Protein AF-A0A024QCW1-F1 (afdb_monomer_lite)

Secondary structure (DSSP, 8-state):
-EEE---THHHHHHHHS---HHHHHHTT--SSS-PPPPHHHHHHHHHHHHH-TTEEEEEETTEEEEEEEEEE-TTTSS-EEEEEEEPPPP--

Sequence (92 aa):
MFLRQPIEKDVEDFFNVEVSKELVKMYGGDTKNISPKTMELAKNFIDAIKSNKLEWCVEFEGRLVGQARLSINKADNRDVMLWVYLTPPSGI

InterPro domains:
  IPR016181 Acyl-CoA N-acyltransferase [SSF55729] (1-88)

Organism: NCBI:txid1462526

pLDDT: mean 85.39, std 11.44, range [37.06, 97.25]

Foldseek 3Di:
DDWAQDDPCQLVLVLPQDDDLVLCVVVVHDSVDDDRDDSVNSVVVNVVQNVDPQKTFDDDPNGGFWMWGKDADPPPRVDIDIDTDGRDDPDD

Structure (mmCIF, N/CA/C/O backbone):
data_AF-A0A024QCW1-F1
#
_entry.id   AF-A0A024QCW1-F1
#
loop_
_atom_site.group_PDB
_atom_site.id
_atom_site.type_symbol
_atom_site.label_atom_id
_atom_site.label_alt_id
_atom_site.label_comp_id
_atom_site.label_asym_id
_atom_site.label_entity_id
_atom_site.label_seq_id
_atom_site.pdbx_PDB_ins_code
_atom_site.Cartn_x
_atom_site.Cartn_y
_atom_site.Cartn_z
_atom_site.occupancy
_atom_site.B_iso_or_equiv
_atom_site.auth_seq_id
_atom_site.auth_comp_id
_atom_site.auth_asym_id
_atom_site.auth_atom_id
_atom_site.pdbx_PDB_model_num
ATOM 1 N N . MET A 1 1 ? -6.90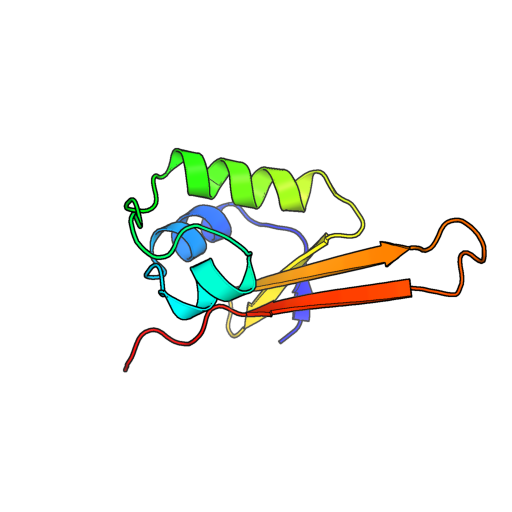8 -13.744 -4.547 1.00 79.50 1 MET A N 1
ATOM 2 C CA . MET A 1 1 ? -6.007 -12.593 -4.347 1.00 79.50 1 MET A CA 1
ATOM 3 C C . MET A 1 1 ? -5.388 -12.237 -5.684 1.00 79.50 1 MET A C 1
ATOM 5 O O . MET A 1 1 ? -4.862 -13.137 -6.330 1.00 79.50 1 MET A O 1
ATOM 9 N N . PHE A 1 2 ? -5.475 -10.983 -6.114 1.00 93.25 2 PHE A N 1
ATOM 10 C CA . PHE A 1 2 ? -4.818 -10.503 -7.335 1.00 93.25 2 PHE A CA 1
ATOM 11 C C . PHE A 1 2 ? -4.371 -9.046 -7.169 1.00 93.25 2 PHE A C 1
ATOM 13 O O . PHE A 1 2 ? -4.829 -8.346 -6.266 1.00 93.25 2 PHE A O 1
ATOM 20 N N . LEU A 1 3 ? -3.437 -8.616 -8.020 1.00 95.44 3 LEU A N 1
ATOM 21 C CA . LEU A 1 3 ? -2.940 -7.244 -8.056 1.00 95.44 3 LEU A CA 1
ATOM 22 C C . LEU A 1 3 ? -3.780 -6.421 -9.027 1.00 95.44 3 LEU A C 1
ATOM 24 O O . LEU A 1 3 ? -4.025 -6.858 -10.153 1.00 95.44 3 LEU A O 1
ATOM 28 N N . ARG A 1 4 ? -4.189 -5.223 -8.614 1.00 96.12 4 ARG A N 1
ATOM 29 C CA . ARG A 1 4 ? -4.914 -4.294 -9.485 1.00 96.12 4 ARG A CA 1
ATOM 30 C C . ARG A 1 4 ? -4.531 -2.845 -9.235 1.00 96.12 4 ARG A C 1
ATOM 32 O O . ARG A 1 4 ? -3.922 -2.504 -8.226 1.00 96.12 4 ARG A O 1
ATOM 39 N N . GLN A 1 5 ? -4.903 -1.988 -10.178 1.00 95.88 5 GLN A N 1
ATOM 40 C CA . GLN A 1 5 ? -4.843 -0.548 -9.967 1.00 95.88 5 GLN A CA 1
ATOM 41 C C . GLN A 1 5 ? -5.892 -0.107 -8.929 1.00 95.88 5 GLN A C 1
ATOM 43 O O . GLN A 1 5 ? -6.890 -0.819 -8.733 1.00 95.88 5 GLN A O 1
ATOM 48 N N . PRO A 1 6 ? -5.674 1.035 -8.257 1.00 95.50 6 PRO A N 1
ATOM 49 C CA . PRO A 1 6 ? -6.600 1.501 -7.239 1.00 95.50 6 PRO A CA 1
ATOM 50 C C . PRO A 1 6 ? -7.971 1.888 -7.802 1.00 95.50 6 PRO A C 1
ATOM 52 O O . PRO A 1 6 ? -8.080 2.379 -8.929 1.00 95.50 6 PRO A O 1
ATOM 55 N N . ILE A 1 7 ? -9.003 1.715 -6.983 1.00 95.56 7 ILE A N 1
ATOM 56 C CA . ILE A 1 7 ? -10.380 2.171 -7.201 1.00 95.56 7 ILE A CA 1
ATOM 57 C C . ILE A 1 7 ? -10.779 3.135 -6.079 1.00 95.56 7 ILE A C 1
ATOM 59 O O . ILE A 1 7 ? -10.162 3.147 -5.019 1.00 95.56 7 ILE A O 1
ATOM 63 N N . GLU A 1 8 ? -11.832 3.929 -6.275 1.00 93.50 8 GLU A N 1
ATOM 64 C CA . GLU A 1 8 ? -12.245 4.950 -5.292 1.00 93.50 8 GLU A CA 1
ATOM 65 C C . GLU A 1 8 ? -12.520 4.370 -3.896 1.00 93.50 8 GLU A C 1
ATOM 67 O O . GLU A 1 8 ? -12.094 4.944 -2.893 1.00 93.50 8 GLU A O 1
ATOM 72 N N . LYS A 1 9 ? -13.143 3.186 -3.836 1.00 94.31 9 LYS A N 1
ATOM 73 C CA . LYS A 1 9 ? -13.443 2.472 -2.586 1.00 94.31 9 LYS A CA 1
ATOM 74 C C . LYS A 1 9 ? -12.193 2.138 -1.758 1.00 94.31 9 LYS A C 1
ATOM 76 O O . LYS A 1 9 ? -12.284 2.035 -0.539 1.00 94.31 9 LYS A O 1
ATOM 81 N N . ASP A 1 10 ? -11.019 2.023 -2.376 1.00 94.25 10 ASP A N 1
ATOM 82 C CA . ASP A 1 10 ? -9.785 1.680 -1.660 1.00 94.25 10 ASP A CA 1
ATOM 83 C C . ASP A 1 10 ? -9.386 2.734 -0.624 1.00 94.25 10 ASP A C 1
ATOM 85 O O . ASP A 1 10 ? -8.737 2.410 0.370 1.00 94.25 10 ASP A O 1
ATOM 89 N N . VAL A 1 11 ? -9.795 3.991 -0.834 1.00 94.69 11 VAL A N 1
ATOM 90 C CA . VAL A 1 11 ? -9.593 5.068 0.142 1.00 94.69 11 VAL A CA 1
ATOM 91 C C . VAL A 1 11 ? -10.346 4.747 1.432 1.00 94.69 11 VAL A C 1
ATOM 93 O O . VAL A 1 11 ? -9.786 4.870 2.521 1.00 94.69 11 VAL A O 1
ATOM 96 N N . GLU A 1 12 ? -11.599 4.309 1.312 1.00 92.69 12 GLU A N 1
ATOM 97 C CA . GLU A 1 12 ? -12.440 3.943 2.451 1.00 92.69 12 GLU A CA 1
ATOM 98 C C . GLU A 1 12 ? -11.935 2.668 3.123 1.00 92.69 12 GLU A C 1
ATOM 100 O O . GLU A 1 12 ? -11.820 2.632 4.348 1.00 92.69 12 GLU A O 1
ATOM 105 N N . ASP A 1 13 ? -11.574 1.647 2.340 1.00 91.19 13 ASP A N 1
ATOM 106 C CA . ASP A 1 13 ? -11.004 0.410 2.877 1.00 91.19 13 ASP A CA 1
ATOM 107 C C . ASP A 1 13 ? -9.723 0.715 3.678 1.00 91.19 13 ASP A C 1
ATOM 109 O O . ASP A 1 13 ? -9.594 0.291 4.825 1.00 91.19 13 ASP A O 1
ATOM 113 N N . PHE A 1 14 ? -8.801 1.523 3.139 1.00 90.19 14 PHE A N 1
ATOM 114 C CA . PHE A 1 14 ? -7.577 1.895 3.854 1.00 90.19 14 PHE A CA 1
ATOM 115 C C . PHE A 1 14 ? -7.847 2.737 5.106 1.00 90.19 14 PHE A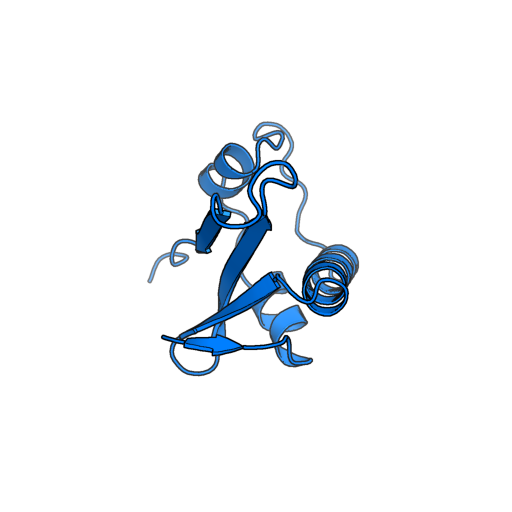 C 1
ATOM 117 O O . PHE A 1 14 ? -7.183 2.533 6.130 1.00 90.19 14 PHE A O 1
ATOM 124 N N . PHE A 1 15 ? -8.782 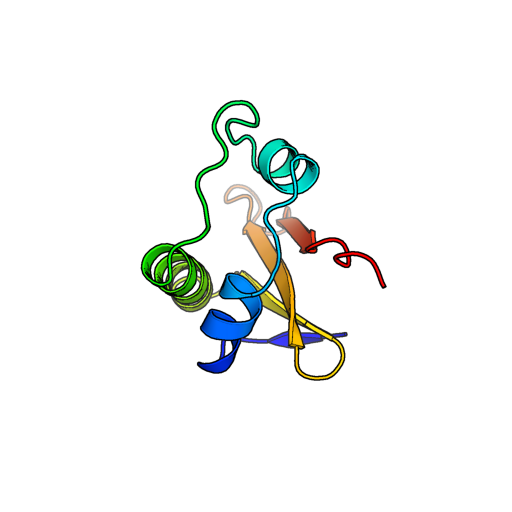3.689 5.033 1.00 90.06 15 PHE A N 1
ATOM 125 C CA . PHE A 1 15 ? -9.156 4.547 6.157 1.00 90.06 15 PHE A CA 1
ATOM 126 C C . PHE A 1 15 ? -9.739 3.735 7.321 1.00 90.06 15 PHE A C 1
ATOM 128 O O . PHE A 1 15 ? -9.371 3.972 8.470 1.00 90.06 15 PHE A O 1
ATOM 135 N N . ASN A 1 16 ? -10.586 2.749 7.015 1.00 88.12 16 ASN A N 1
ATOM 136 C CA . ASN A 1 16 ? -11.284 1.933 8.008 1.00 88.12 16 ASN A CA 1
ATOM 137 C C . ASN A 1 16 ? -10.411 0.843 8.645 1.00 88.12 16 ASN A C 1
ATOM 139 O O . ASN A 1 16 ? -10.770 0.312 9.694 1.00 88.12 16 ASN A O 1
ATOM 143 N N . VAL A 1 17 ? -9.269 0.497 8.045 1.00 83.88 17 VAL A N 1
ATOM 144 C CA . VAL A 1 17 ? -8.333 -0.453 8.656 1.00 83.88 17 VAL A CA 1
ATOM 145 C C . VAL A 1 17 ? -7.609 0.200 9.830 1.00 83.88 17 VAL A C 1
ATOM 147 O O . VAL A 1 17 ? -6.956 1.237 9.675 1.00 83.88 17 VAL A O 1
ATOM 150 N N . GLU A 1 18 ? -7.648 -0.451 10.990 1.00 80.25 18 GLU A N 1
ATOM 151 C CA . GLU A 1 18 ? -6.938 0.010 12.180 1.00 80.25 18 GLU A CA 1
ATOM 152 C C . GLU A 1 18 ? -5.428 0.149 11.945 1.00 80.25 18 GLU A C 1
ATOM 154 O O . GLU A 1 18 ? -4.789 -0.621 11.221 1.00 80.25 18 GLU A O 1
ATOM 159 N N . VAL A 1 19 ? -4.829 1.149 12.590 1.00 74.56 19 VAL A N 1
ATOM 160 C CA . VAL A 1 19 ? -3.377 1.313 12.572 1.00 74.56 19 VAL A CA 1
ATOM 161 C C . VAL A 1 19 ? -2.764 0.321 13.552 1.00 74.56 19 VAL A C 1
ATOM 163 O O . VAL A 1 19 ? -2.809 0.528 14.764 1.00 74.56 19 VAL A O 1
ATOM 166 N N . SER A 1 20 ? -2.150 -0.745 13.041 1.00 76.31 20 SER A N 1
ATOM 167 C CA . SER A 1 20 ? -1.394 -1.660 13.895 1.00 76.31 20 SER A CA 1
ATOM 168 C C . SER A 1 20 ? 0.017 -1.116 14.163 1.00 76.31 20 SER A C 1
ATOM 170 O O . SER A 1 20 ? 0.704 -0.615 13.268 1.00 76.31 20 SER A O 1
ATOM 172 N N . LYS A 1 21 ? 0.484 -1.231 15.414 1.00 77.88 21 LYS A N 1
ATOM 173 C CA . LYS A 1 21 ? 1.868 -0.883 15.798 1.00 77.88 21 LYS A CA 1
ATOM 174 C C . LYS A 1 21 ? 2.897 -1.657 14.977 1.00 77.88 21 LYS A C 1
ATOM 176 O O . LYS A 1 21 ? 3.957 -1.127 14.654 1.00 77.88 21 LYS A O 1
ATOM 181 N N . GLU A 1 22 ? 2.577 -2.904 14.648 1.00 74.06 22 GLU A N 1
ATOM 182 C CA . GLU A 1 22 ? 3.420 -3.772 13.831 1.00 74.06 22 GLU A CA 1
ATOM 183 C C . GLU A 1 22 ? 3.568 -3.229 12.413 1.00 74.06 22 GLU A C 1
ATOM 185 O O . GLU A 1 22 ? 4.692 -3.129 11.931 1.00 74.06 22 GLU A O 1
ATOM 190 N N . LEU A 1 23 ? 2.477 -2.775 11.788 1.00 71.62 23 LEU A N 1
ATOM 191 C CA . LEU A 1 23 ? 2.536 -2.124 10.482 1.00 71.62 23 LEU A CA 1
ATOM 192 C C . LEU A 1 23 ? 3.386 -0.862 10.532 1.00 71.62 23 LEU A C 1
ATOM 194 O O . LEU A 1 23 ? 4.292 -0.711 9.718 1.00 71.62 23 LEU A O 1
ATOM 198 N N . VAL A 1 24 ? 3.147 0.018 11.509 1.00 78.31 24 VAL A N 1
ATOM 199 C CA . VAL A 1 24 ? 3.937 1.250 11.662 1.00 78.31 24 VAL A CA 1
ATOM 200 C C . VAL A 1 24 ? 5.426 0.918 11.774 1.00 78.31 24 VAL A C 1
ATOM 202 O O . VAL A 1 24 ? 6.240 1.532 11.092 1.00 78.31 24 VAL A O 1
ATOM 205 N N . LYS A 1 25 ? 5.783 -0.118 12.542 1.00 79.19 25 LYS A N 1
ATOM 206 C CA . LYS A 1 25 ? 7.162 -0.603 12.656 1.00 79.19 25 LYS A CA 1
ATOM 207 C C . LYS A 1 25 ? 7.710 -1.166 11.339 1.00 79.19 25 LYS A C 1
ATOM 209 O O . LYS A 1 25 ? 8.850 -0.867 10.997 1.00 79.19 25 LYS A O 1
ATOM 214 N N . MET A 1 26 ? 6.932 -1.965 10.602 1.00 70.62 26 MET A N 1
ATOM 215 C CA . MET A 1 26 ? 7.339 -2.541 9.309 1.00 70.62 26 MET A CA 1
ATOM 216 C C . MET A 1 26 ? 7.615 -1.465 8.255 1.00 70.62 26 MET A C 1
ATOM 218 O O . MET A 1 26 ? 8.538 -1.613 7.459 1.00 70.62 26 MET A O 1
ATOM 222 N N . TYR A 1 27 ? 6.860 -0.366 8.285 1.00 69.44 27 TYR A N 1
ATOM 223 C CA . TYR A 1 27 ? 7.084 0.803 7.434 1.00 69.44 27 TYR A CA 1
ATOM 224 C C . TYR A 1 27 ? 8.166 1.762 7.968 1.00 69.44 27 TYR A C 1
ATOM 226 O O . TYR A 1 27 ? 8.406 2.803 7.362 1.00 69.44 27 TYR A O 1
ATOM 234 N N . GLY A 1 28 ? 8.827 1.438 9.087 1.00 73.75 28 GLY A N 1
ATOM 235 C CA . GLY A 1 28 ? 9.869 2.279 9.689 1.00 73.75 28 GLY A CA 1
ATOM 236 C C . GLY A 1 28 ? 9.350 3.556 10.362 1.00 73.75 28 GLY A C 1
ATOM 237 O O . GLY A 1 28 ? 10.125 4.482 10.590 1.00 73.75 28 GLY A O 1
ATOM 238 N N . GLY A 1 29 ? 8.052 3.627 10.661 1.00 77.88 29 GLY A N 1
ATOM 239 C CA . GLY A 1 29 ? 7.412 4.757 11.330 1.00 77.88 29 GLY A CA 1
ATOM 240 C C . GLY A 1 29 ? 7.577 4.754 12.854 1.00 77.88 29 GLY A C 1
ATOM 241 O O . GLY A 1 29 ? 8.010 3.773 13.464 1.00 77.88 29 GLY A O 1
ATOM 242 N N . ASP A 1 30 ? 7.194 5.866 13.487 1.00 79.50 30 ASP A N 1
ATOM 243 C CA . ASP A 1 30 ? 7.251 6.019 14.942 1.00 79.50 30 ASP A CA 1
ATOM 244 C C . ASP A 1 30 ? 6.073 5.314 15.633 1.00 79.50 30 ASP A C 1
ATOM 246 O O . ASP A 1 30 ? 4.920 5.740 15.569 1.00 79.50 30 ASP A O 1
ATOM 250 N N . THR A 1 31 ? 6.370 4.230 16.349 1.00 79.81 31 THR A N 1
ATOM 251 C CA . THR A 1 31 ? 5.371 3.458 17.099 1.00 79.81 31 THR A CA 1
ATOM 252 C C . THR A 1 31 ? 4.960 4.098 18.430 1.00 79.81 31 THR A C 1
ATOM 254 O O . THR A 1 31 ? 4.053 3.580 19.086 1.00 79.81 31 THR A O 1
ATOM 257 N N . LYS A 1 32 ? 5.648 5.156 18.885 1.00 77.56 32 LYS A N 1
ATOM 258 C CA . LYS A 1 32 ? 5.366 5.840 20.161 1.00 77.56 32 LYS A CA 1
ATOM 259 C C . LYS A 1 32 ? 4.275 6.899 20.022 1.00 77.56 32 LYS A C 1
ATOM 261 O O . LYS A 1 32 ? 3.515 7.083 20.965 1.00 77.56 32 LYS A O 1
ATOM 266 N N . ASN A 1 33 ? 4.168 7.528 18.851 1.00 75.19 33 ASN A N 1
ATOM 267 C CA . ASN A 1 33 ? 3.163 8.540 18.526 1.00 75.19 33 ASN A CA 1
ATOM 268 C C . ASN A 1 33 ? 2.381 8.140 17.273 1.00 75.19 33 ASN A C 1
ATOM 270 O O . ASN A 1 33 ? 2.557 8.701 16.194 1.00 75.19 33 ASN A O 1
ATOM 274 N N . ILE A 1 34 ? 1.497 7.153 17.422 1.00 78.00 34 ILE A N 1
ATOM 275 C CA . ILE A 1 34 ? 0.613 6.738 16.333 1.00 78.00 34 ILE A CA 1
ATOM 276 C C . ILE A 1 34 ? -0.574 7.695 16.280 1.00 78.00 34 ILE A C 1
ATOM 278 O O . ILE A 1 34 ? -1.475 7.636 17.116 1.00 78.00 34 ILE A O 1
ATOM 282 N N . SER A 1 35 ? -0.565 8.587 15.293 1.00 76.75 35 SER A N 1
ATOM 283 C CA . SER A 1 35 ? -1.724 9.421 14.988 1.00 76.75 35 SER A CA 1
ATOM 284 C C . SER A 1 35 ? -2.834 8.589 14.334 1.00 76.75 35 SER A C 1
ATOM 286 O O . SER A 1 35 ? -2.538 7.660 13.574 1.00 76.75 35 SER A O 1
ATOM 288 N N . PRO A 1 36 ? -4.114 8.921 14.580 1.00 80.62 36 PRO A N 1
ATOM 289 C CA . PRO A 1 36 ? -5.220 8.341 13.830 1.00 80.62 36 PRO A CA 1
ATOM 290 C C . PRO A 1 36 ? -5.045 8.567 12.325 1.00 80.62 36 PRO A C 1
ATOM 292 O O . PRO A 1 36 ? -4.554 9.619 11.904 1.00 80.62 36 PRO A O 1
ATOM 295 N N . LYS A 1 37 ? -5.486 7.607 11.504 1.00 84.81 37 LYS A N 1
ATOM 296 C CA . LYS A 1 37 ? -5.573 7.819 10.055 1.00 84.81 37 LYS A CA 1
ATOM 297 C C . LYS A 1 37 ? -6.550 8.953 9.779 1.00 84.81 37 LYS A C 1
ATOM 299 O O . LYS A 1 37 ? -7.668 8.961 10.288 1.00 84.81 37 LYS A O 1
ATOM 304 N N . THR A 1 38 ? -6.134 9.896 8.945 1.00 90.69 38 THR A N 1
ATOM 305 C CA . THR A 1 38 ? -7.025 10.915 8.392 1.00 90.69 38 THR A CA 1
ATOM 306 C C . THR A 1 38 ? -7.485 10.487 7.003 1.00 90.69 38 THR A C 1
ATOM 308 O O . THR A 1 38 ? -6.804 9.729 6.309 1.00 90.69 38 THR A O 1
ATOM 311 N N . MET A 1 39 ? -8.634 10.998 6.564 1.00 92.38 39 MET A N 1
ATOM 312 C CA . MET A 1 39 ? -9.112 10.759 5.199 1.00 92.38 39 MET A CA 1
ATOM 313 C C . MET A 1 39 ? -8.132 11.313 4.151 1.00 92.38 39 MET A C 1
ATOM 315 O O . MET A 1 39 ? -7.978 10.749 3.074 1.00 92.38 39 MET A O 1
ATOM 319 N N . GLU A 1 40 ? -7.434 12.402 4.478 1.00 9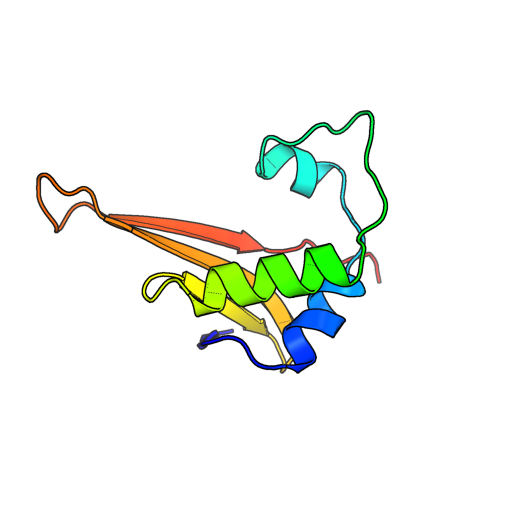3.12 40 GLU A N 1
ATOM 320 C CA . GLU A 1 40 ? -6.369 12.961 3.642 1.00 93.12 40 GLU A CA 1
ATOM 321 C C . GLU A 1 40 ? -5.192 11.991 3.497 1.00 93.12 40 GLU A C 1
ATOM 323 O O . GLU A 1 40 ? -4.734 11.749 2.384 1.00 93.12 40 GLU A O 1
ATOM 328 N N . LEU A 1 41 ? -4.754 11.360 4.593 1.00 89.50 41 LEU A N 1
ATOM 329 C CA . LEU A 1 41 ? -3.712 10.335 4.550 1.00 89.50 41 LEU A CA 1
ATOM 330 C C . LEU A 1 41 ? -4.131 9.150 3.670 1.00 89.50 41 LEU A C 1
ATOM 332 O O . LEU A 1 41 ? -3.326 8.664 2.880 1.00 89.50 41 LEU A O 1
ATOM 336 N N . ALA A 1 42 ? -5.385 8.706 3.787 1.00 91.75 42 ALA A N 1
ATOM 337 C CA . ALA A 1 42 ? -5.915 7.617 2.973 1.00 91.75 42 ALA A CA 1
ATOM 338 C C . ALA A 1 42 ? -5.935 7.964 1.477 1.00 91.75 42 ALA A C 1
ATOM 340 O O . ALA A 1 42 ? -5.511 7.156 0.653 1.00 91.75 42 ALA A O 1
ATOM 341 N N . LYS A 1 43 ? -6.354 9.184 1.122 1.00 95.44 43 LYS A N 1
ATOM 342 C CA . LYS A 1 43 ? -6.303 9.673 -0.264 1.00 95.44 43 LYS A CA 1
ATOM 343 C C . LYS A 1 43 ? -4.872 9.729 -0.788 1.00 95.44 43 LYS A C 1
ATOM 345 O O . LYS A 1 43 ? -4.591 9.139 -1.824 1.00 95.44 43 LYS A O 1
ATOM 350 N N . ASN A 1 44 ? -3.961 10.336 -0.028 1.00 94.19 44 ASN A N 1
ATOM 351 C CA . ASN A 1 44 ? -2.552 10.451 -0.407 1.00 94.19 44 ASN A CA 1
ATOM 352 C C . ASN A 1 44 ? -1.900 9.079 -0.626 1.00 94.19 44 ASN A C 1
ATOM 354 O O . ASN A 1 44 ? -1.105 8.910 -1.546 1.00 94.19 44 ASN A O 1
ATOM 358 N N . PHE A 1 45 ? -2.251 8.091 0.200 1.00 91.94 45 PHE A N 1
ATOM 359 C CA . PHE A 1 45 ? -1.794 6.713 0.051 1.00 91.94 45 PHE A CA 1
ATOM 360 C C . PHE A 1 45 ? -2.253 6.095 -1.279 1.00 91.94 45 PHE A C 1
ATOM 362 O O . PHE A 1 45 ? -1.437 5.578 -2.042 1.00 91.94 45 PHE A O 1
ATOM 369 N N . ILE A 1 46 ? -3.545 6.196 -1.592 1.00 95.38 46 ILE A N 1
ATOM 370 C CA . ILE A 1 46 ? -4.111 5.651 -2.831 1.00 95.38 46 ILE A CA 1
ATOM 371 C C . ILE A 1 46 ? -3.591 6.386 -4.072 1.00 95.38 46 ILE A C 1
ATOM 373 O O . ILE A 1 46 ? -3.246 5.746 -5.069 1.00 95.38 46 ILE A O 1
ATOM 377 N N . ASP A 1 47 ? -3.463 7.709 -4.004 1.00 95.62 47 ASP A N 1
ATOM 378 C CA . ASP A 1 47 ? -2.911 8.524 -5.086 1.00 95.62 47 ASP A CA 1
ATOM 379 C C . ASP A 1 47 ? -1.437 8.194 -5.351 1.00 95.62 47 ASP A C 1
ATOM 381 O O . ASP A 1 47 ? -1.019 8.132 -6.511 1.00 95.62 47 ASP A O 1
ATOM 385 N N . ALA A 1 48 ? -0.656 7.897 -4.306 1.00 93.75 48 ALA A N 1
ATOM 386 C CA . ALA A 1 48 ? 0.725 7.452 -4.457 1.00 93.75 48 ALA A CA 1
ATOM 387 C C . ALA A 1 48 ? 0.808 6.142 -5.257 1.00 93.75 48 ALA A C 1
ATOM 389 O O . ALA A 1 48 ? 1.558 6.086 -6.236 1.00 93.75 48 ALA A O 1
ATOM 390 N N . ILE A 1 49 ? -0.017 5.141 -4.921 1.00 95.06 49 ILE A N 1
ATOM 391 C CA . ILE A 1 49 ? -0.092 3.872 -5.668 1.00 95.06 49 ILE A CA 1
ATOM 392 C C . ILE A 1 49 ? -0.494 4.143 -7.121 1.00 95.06 49 ILE A C 1
ATOM 394 O O . ILE A 1 49 ? 0.170 3.686 -8.047 1.00 95.06 49 ILE A O 1
ATOM 398 N N . LYS A 1 50 ? -1.544 4.942 -7.337 1.00 95.44 50 LYS A N 1
ATOM 399 C CA . LYS A 1 50 ? -2.061 5.271 -8.674 1.00 95.44 50 LYS A CA 1
ATOM 400 C C . LYS A 1 50 ? -1.033 5.991 -9.551 1.00 95.44 50 LYS A C 1
ATOM 402 O O . LYS A 1 50 ? -1.010 5.804 -10.766 1.00 95.44 50 LYS A O 1
ATOM 407 N N . SER A 1 51 ? -0.188 6.828 -8.951 1.00 95.88 51 SER A N 1
ATOM 408 C CA . SER A 1 51 ? 0.852 7.577 -9.665 1.00 95.88 51 SER A CA 1
ATOM 409 C C . SER A 1 51 ? 2.046 6.712 -10.095 1.00 95.88 51 SER A C 1
ATOM 411 O O . SER A 1 51 ? 2.807 7.104 -10.985 1.00 95.88 51 SER A O 1
ATOM 413 N N . ASN A 1 52 ? 2.206 5.522 -9.507 1.00 94.38 52 ASN A N 1
ATOM 414 C CA . ASN A 1 52 ? 3.330 4.630 -9.744 1.00 94.38 52 ASN A CA 1
ATOM 415 C C . ASN A 1 52 ? 2.900 3.377 -10.528 1.00 94.38 52 ASN A C 1
ATOM 417 O O . ASN A 1 52 ? 2.277 2.464 -10.001 1.00 94.38 52 ASN A O 1
ATOM 421 N N . LYS A 1 53 ? 3.315 3.278 -11.800 1.00 93.12 53 LYS A N 1
ATOM 422 C CA . LYS A 1 53 ? 2.981 2.141 -12.688 1.00 93.12 53 LYS A CA 1
ATOM 423 C C . LYS A 1 53 ? 3.495 0.780 -12.203 1.00 93.12 53 LYS A C 1
ATOM 425 O O . LYS A 1 53 ? 3.061 -0.245 -12.721 1.00 93.12 53 LYS A O 1
ATOM 430 N N . LEU A 1 54 ? 4.455 0.781 -11.279 1.00 94.56 54 LEU A N 1
ATOM 431 C CA . LEU A 1 54 ? 5.048 -0.413 -10.679 1.00 94.56 54 LEU A CA 1
ATOM 432 C C . LEU A 1 54 ? 4.513 -0.665 -9.266 1.00 94.56 54 LEU A C 1
ATOM 434 O O . LEU A 1 54 ? 5.185 -1.286 -8.442 1.00 94.56 54 LEU A O 1
ATOM 438 N N . GLU A 1 55 ? 3.332 -0.138 -8.971 1.00 95.94 55 GLU A N 1
ATOM 439 C CA . GLU A 1 55 ? 2.670 -0.281 -7.690 1.00 95.94 55 GLU A CA 1
ATOM 440 C C . GLU A 1 55 ? 1.199 -0.630 -7.893 1.00 95.94 55 GLU A C 1
ATOM 442 O O . GLU A 1 55 ? 0.542 -0.171 -8.832 1.00 95.94 55 GLU A O 1
ATOM 447 N N . TRP A 1 56 ? 0.701 -1.510 -7.031 1.00 97.25 56 TRP A N 1
ATOM 448 C CA . TRP A 1 56 ? -0.628 -2.093 -7.143 1.00 97.25 56 TRP A CA 1
ATOM 449 C C . TRP A 1 56 ? -1.253 -2.277 -5.770 1.00 97.25 56 TRP A C 1
ATOM 451 O O . TRP A 1 56 ? -0.569 -2.564 -4.788 1.00 97.25 56 TRP A O 1
ATOM 461 N N . CYS A 1 57 ? -2.576 -2.201 -5.731 1.00 95.62 57 CYS A N 1
ATOM 462 C CA . CYS A 1 57 ? -3.374 -2.667 -4.613 1.00 95.62 57 CYS A CA 1
ATOM 463 C C . CYS A 1 57 ? -3.409 -4.199 -4.615 1.00 95.62 57 CYS A C 1
ATOM 465 O O . CYS A 1 57 ? -3.602 -4.826 -5.662 1.00 95.62 57 CYS A O 1
ATOM 467 N N . VAL A 1 58 ? -3.255 -4.799 -3.436 1.00 94.88 58 VAL A N 1
ATOM 468 C CA . VAL A 1 58 ? -3.543 -6.218 -3.223 1.00 94.88 58 VAL A CA 1
ATOM 469 C C . VAL A 1 58 ? -5.017 -6.332 -2.863 1.00 94.88 58 VAL A C 1
ATOM 471 O O . VAL A 1 58 ? -5.446 -5.791 -1.843 1.00 94.88 58 VAL A O 1
ATOM 474 N N . GLU A 1 59 ? -5.788 -7.029 -3.696 1.00 94.06 59 GLU A N 1
ATOM 475 C CA . GLU A 1 59 ? -7.205 -7.280 -3.445 1.00 94.06 59 GLU A CA 1
ATOM 476 C C . GLU A 1 59 ? -7.444 -8.710 -2.950 1.00 94.06 59 GLU A C 1
ATOM 478 O O . GLU A 1 59 ? -6.927 -9.689 -3.511 1.00 94.06 59 GLU A O 1
ATOM 483 N N . PHE A 1 60 ? -8.301 -8.834 -1.940 1.00 92.19 60 PHE A N 1
ATOM 484 C CA . PHE A 1 60 ? -8.915 -10.089 -1.535 1.00 92.19 60 PHE A CA 1
ATOM 485 C C . PHE A 1 60 ? -10.415 -9.872 -1.305 1.00 92.19 60 PHE A C 1
ATOM 487 O O . PHE A 1 60 ? -10.800 -8.960 -0.581 1.00 92.19 60 PHE A O 1
ATOM 494 N N . GLU A 1 61 ? -11.255 -10.678 -1.963 1.00 92.25 61 GLU A N 1
ATOM 495 C CA . GLU A 1 61 ? -12.725 -10.616 -1.850 1.00 92.25 61 GLU A CA 1
ATOM 496 C C . GLU A 1 61 ? -13.318 -9.202 -2.047 1.00 92.25 61 GLU A C 1
ATOM 498 O O . GLU A 1 61 ? -14.207 -8.769 -1.313 1.00 92.25 61 GLU A O 1
ATOM 503 N N . GLY A 1 62 ? -12.821 -8.449 -3.038 1.00 89.62 62 GLY A N 1
ATOM 504 C CA . GLY A 1 62 ? -13.322 -7.102 -3.335 1.00 89.62 62 GLY A CA 1
ATOM 505 C C . GLY A 1 62 ? -12.935 -6.030 -2.308 1.00 89.62 62 GLY A C 1
ATOM 506 O O . GLY A 1 62 ? -13.566 -4.966 -2.273 1.00 89.62 62 GLY A O 1
ATOM 507 N N . ARG A 1 63 ? -11.936 -6.310 -1.460 1.00 91.38 63 ARG A N 1
ATOM 508 C CA . ARG A 1 63 ? -11.383 -5.377 -0.470 1.00 91.38 63 ARG A CA 1
ATOM 509 C C . ARG A 1 63 ? -9.894 -5.151 -0.675 1.00 91.38 63 ARG A C 1
ATOM 511 O O . ARG A 1 63 ? -9.157 -6.085 -1.005 1.00 91.38 63 ARG A O 1
ATOM 518 N N . LEU A 1 64 ? -9.454 -3.924 -0.421 1.00 92.12 64 LEU A N 1
ATOM 519 C CA . LEU A 1 64 ? -8.037 -3.609 -0.293 1.00 92.12 64 LEU A CA 1
ATOM 520 C C . LEU A 1 64 ? -7.471 -4.262 0.974 1.00 92.12 64 LEU A C 1
ATOM 522 O O . LEU A 1 64 ? -7.910 -3.965 2.082 1.00 92.12 64 LEU A O 1
ATOM 526 N N . VAL A 1 65 ? -6.455 -5.109 0.812 1.00 91.12 65 VAL A N 1
ATOM 527 C CA . VAL A 1 65 ? -5.753 -5.758 1.935 1.00 91.12 65 VAL A CA 1
ATOM 528 C C . VAL A 1 65 ? -4.273 -5.393 2.012 1.00 91.12 65 VAL A C 1
ATOM 530 O O . VAL A 1 65 ? -3.541 -5.926 2.847 1.00 91.12 65 VAL A O 1
ATOM 533 N N . GLY A 1 66 ? -3.806 -4.498 1.142 1.00 90.81 66 GLY A N 1
ATOM 534 C CA . GLY A 1 66 ? -2.419 -4.061 1.132 1.00 90.81 66 GLY A CA 1
ATOM 535 C C . GLY A 1 66 ? -1.965 -3.494 -0.204 1.00 90.81 66 GLY A C 1
ATOM 536 O O . GLY A 1 66 ? -2.775 -3.209 -1.087 1.00 90.81 66 GLY A O 1
ATOM 537 N N . GLN A 1 67 ? -0.650 -3.381 -0.368 1.00 93.31 67 GLN A N 1
ATOM 538 C CA . GLN A 1 67 ? -0.024 -2.946 -1.614 1.00 93.31 67 GLN A CA 1
ATOM 539 C C . GLN A 1 67 ? 1.155 -3.839 -1.991 1.00 93.31 67 GLN A C 1
ATOM 541 O O . GLN A 1 67 ? 1.826 -4.421 -1.134 1.00 93.31 67 GLN A O 1
ATOM 546 N N . ALA A 1 68 ? 1.434 -3.899 -3.285 1.00 94.69 68 ALA A N 1
ATOM 547 C CA . ALA A 1 68 ? 2.639 -4.490 -3.830 1.00 94.69 68 ALA A CA 1
ATOM 548 C C . ALA A 1 68 ? 3.380 -3.446 -4.664 1.00 94.69 68 ALA A C 1
ATOM 550 O O . ALA A 1 68 ? 2.764 -2.756 -5.474 1.00 94.69 68 ALA A O 1
ATOM 551 N N . ARG A 1 69 ? 4.698 -3.353 -4.491 1.00 94.12 69 ARG A N 1
ATOM 552 C CA . ARG A 1 69 ? 5.558 -2.422 -5.221 1.00 94.12 69 ARG A CA 1
ATOM 553 C C . ARG A 1 69 ? 6.763 -3.144 -5.794 1.00 94.12 69 ARG A C 1
ATOM 555 O O . ARG A 1 69 ? 7.525 -3.768 -5.059 1.00 94.12 69 ARG A O 1
ATOM 562 N N . LEU A 1 70 ? 6.974 -3.002 -7.094 1.00 93.31 70 LEU A N 1
ATOM 563 C CA . LEU A 1 70 ? 8.168 -3.483 -7.769 1.00 93.31 70 LEU A CA 1
ATOM 564 C C . LEU A 1 70 ? 9.214 -2.364 -7.842 1.00 93.31 70 LEU A C 1
ATOM 566 O O . LEU A 1 70 ? 8.976 -1.295 -8.403 1.00 93.31 70 LEU A O 1
ATOM 570 N N . SER A 1 71 ? 10.393 -2.632 -7.296 1.00 91.00 71 SER A N 1
ATOM 571 C CA . SER A 1 71 ? 11.569 -1.770 -7.389 1.00 91.00 71 SER A CA 1
ATOM 572 C C . SER A 1 71 ? 12.580 -2.408 -8.334 1.00 91.00 71 SER A C 1
ATOM 574 O O . SER A 1 71 ? 13.015 -3.534 -8.110 1.00 91.00 71 SER A O 1
ATOM 576 N N . ILE A 1 72 ? 12.957 -1.690 -9.389 1.00 88.56 72 ILE A N 1
ATOM 577 C CA . ILE A 1 72 ? 13.913 -2.169 -10.393 1.00 88.56 72 ILE A CA 1
ATOM 578 C C . ILE A 1 72 ? 15.304 -1.639 -10.047 1.00 88.56 72 ILE A C 1
ATOM 580 O O . ILE A 1 72 ? 15.484 -0.426 -9.891 1.00 88.56 72 ILE A O 1
ATOM 584 N N . ASN A 1 73 ? 16.294 -2.529 -9.961 1.00 85.00 73 ASN A N 1
ATOM 585 C CA . ASN A 1 73 ? 17.689 -2.118 -9.916 1.00 85.00 73 ASN A CA 1
ATOM 586 C C . ASN A 1 73 ? 18.106 -1.625 -11.309 1.00 85.00 73 ASN A C 1
ATOM 588 O O . ASN A 1 73 ? 18.196 -2.397 -12.265 1.00 85.00 73 ASN A O 1
ATOM 592 N N . LYS A 1 74 ? 1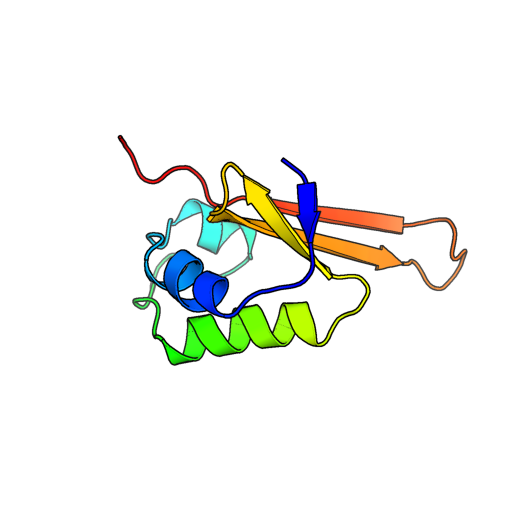8.376 -0.321 -11.420 1.00 79.38 74 LYS A N 1
ATOM 593 C CA . LYS A 1 74 ? 18.683 0.347 -12.694 1.00 79.38 74 LYS A CA 1
ATOM 594 C C . LYS A 1 74 ? 19.984 -0.128 -13.357 1.00 79.38 74 LYS A C 1
ATOM 596 O O . LYS A 1 74 ? 20.215 0.225 -14.507 1.00 79.38 74 LYS A O 1
ATOM 601 N N . ALA A 1 75 ? 20.832 -0.873 -12.645 1.00 80.44 75 ALA A N 1
ATOM 602 C CA . ALA A 1 75 ? 22.099 -1.369 -13.176 1.00 80.44 75 ALA A CA 1
ATOM 603 C C . ALA A 1 75 ? 21.936 -2.573 -14.123 1.00 80.44 75 ALA A C 1
ATOM 605 O O . ALA A 1 75 ? 22.680 -2.670 -15.093 1.00 80.44 75 ALA A O 1
ATOM 606 N N . ASP A 1 76 ? 20.965 -3.458 -13.867 1.00 72.56 76 ASP A N 1
ATOM 607 C CA . ASP A 1 76 ? 20.788 -4.713 -14.622 1.00 72.56 76 ASP A CA 1
ATOM 608 C C . ASP A 1 76 ? 19.368 -4.875 -15.204 1.00 72.56 76 ASP A C 1
ATOM 610 O O . ASP A 1 76 ? 19.140 -5.677 -16.104 1.00 72.56 76 ASP A O 1
ATOM 614 N N . ASN A 1 77 ? 18.378 -4.098 -14.738 1.00 69.88 77 ASN A N 1
ATOM 615 C CA . ASN A 1 77 ? 16.958 -4.152 -15.146 1.00 69.88 77 ASN A CA 1
ATOM 616 C C . ASN A 1 77 ? 16.271 -5.536 -15.034 1.00 69.88 77 ASN A C 1
ATOM 618 O O . ASN A 1 77 ? 15.072 -5.642 -15.289 1.00 69.88 77 ASN A O 1
ATOM 622 N N . ARG A 1 78 ? 17.008 -6.581 -14.651 1.00 77.12 78 ARG A N 1
ATOM 623 C CA . ARG A 1 78 ? 16.558 -7.954 -14.390 1.00 77.12 78 ARG A CA 1
ATOM 624 C C . ARG A 1 78 ? 16.574 -8.266 -12.898 1.00 77.12 78 ARG A C 1
ATOM 626 O O . ARG A 1 78 ? 15.719 -9.012 -12.430 1.00 77.12 78 ARG A O 1
ATOM 633 N N . ASP A 1 79 ? 17.462 -7.610 -12.156 1.00 83.38 79 ASP A N 1
ATOM 634 C CA . ASP A 1 79 ? 17.413 -7.544 -10.702 1.00 83.38 79 ASP A CA 1
ATOM 635 C C . ASP A 1 79 ? 16.259 -6.645 -10.251 1.00 83.38 79 ASP A C 1
ATOM 637 O O . ASP A 1 79 ? 16.290 -5.413 -10.367 1.00 83.38 79 ASP A O 1
ATOM 641 N N . VAL A 1 80 ? 15.214 -7.277 -9.725 1.00 86.69 80 VAL A N 1
ATOM 642 C CA . VAL A 1 80 ? 14.025 -6.599 -9.215 1.00 86.69 80 VAL A CA 1
ATOM 643 C C . VAL A 1 80 ? 13.716 -7.065 -7.804 1.00 86.69 80 VAL A C 1
ATOM 645 O O . VAL A 1 80 ? 13.926 -8.220 -7.442 1.00 86.69 80 VAL A O 1
ATOM 648 N N . MET A 1 81 ? 13.181 -6.154 -7.005 1.00 88.56 81 MET A N 1
ATOM 649 C CA . MET A 1 81 ? 12.706 -6.439 -5.663 1.00 88.56 81 MET A CA 1
ATOM 650 C C . MET A 1 81 ? 11.214 -6.148 -5.602 1.00 88.56 81 MET A C 1
ATOM 652 O O . MET A 1 81 ? 10.788 -5.019 -5.853 1.00 88.56 81 MET A O 1
ATOM 656 N N . LEU A 1 82 ? 10.424 -7.172 -5.285 1.00 90.12 82 LEU A N 1
ATOM 657 C CA . LEU A 1 82 ? 8.992 -7.039 -5.054 1.00 90.12 82 LEU A CA 1
ATOM 658 C C . LEU A 1 82 ? 8.743 -6.892 -3.555 1.00 90.12 82 LEU A C 1
ATOM 660 O O . LEU A 1 82 ? 8.976 -7.815 -2.779 1.00 90.12 82 LEU A O 1
ATOM 664 N N . TRP A 1 83 ? 8.246 -5.729 -3.166 1.00 88.81 83 TRP A N 1
ATOM 665 C CA . TRP A 1 83 ? 7.764 -5.465 -1.823 1.00 88.81 83 TRP A CA 1
ATOM 666 C C . TRP A 1 83 ? 6.275 -5.760 -1.765 1.00 88.81 83 TRP A C 1
ATOM 668 O O . TRP A 1 83 ? 5.525 -5.275 -2.608 1.00 88.81 83 TRP A O 1
ATOM 678 N N . VAL A 1 84 ? 5.843 -6.530 -0.770 1.00 88.06 84 VAL A N 1
ATOM 679 C CA . VAL A 1 84 ? 4.424 -6.760 -0.497 1.00 88.06 84 VAL A CA 1
ATOM 680 C C . VAL A 1 84 ? 4.165 -6.397 0.952 1.00 88.06 84 VAL A C 1
ATOM 682 O O . VAL A 1 84 ? 4.787 -6.950 1.857 1.00 88.06 84 VAL A O 1
ATOM 685 N N . TYR A 1 85 ? 3.240 -5.471 1.158 1.00 84.56 85 TYR A N 1
ATOM 686 C CA . TYR A 1 85 ? 2.808 -5.050 2.477 1.00 84.56 85 TYR A CA 1
ATOM 687 C C . TYR A 1 85 ? 1.332 -5.375 2.620 1.00 84.56 85 TYR A C 1
ATOM 689 O O . TYR A 1 85 ? 0.501 -4.806 1.914 1.00 84.56 85 TYR A O 1
ATOM 697 N N . LEU A 1 86 ? 1.014 -6.297 3.523 1.00 83.62 86 LEU A N 1
ATOM 698 C CA . LEU A 1 86 ? -0.360 -6.673 3.830 1.00 83.62 86 LEU A CA 1
ATOM 699 C C . LEU A 1 86 ? -0.744 -6.084 5.178 1.00 83.62 86 LEU A C 1
ATOM 701 O O . LEU A 1 86 ? 0.004 -6.198 6.149 1.00 83.62 86 LEU A O 1
ATOM 705 N N . THR A 1 87 ? -1.914 -5.463 5.239 1.00 75.19 87 THR A N 1
ATOM 706 C CA . THR A 1 87 ? -2.534 -5.121 6.517 1.00 75.19 87 THR A CA 1
ATOM 707 C C . THR A 1 87 ? -2.936 -6.421 7.216 1.00 75.19 87 THR A C 1
ATOM 709 O O . THR A 1 87 ? -3.685 -7.199 6.618 1.00 75.19 87 THR A O 1
ATOM 712 N N . PRO A 1 88 ? -2.446 -6.700 8.443 1.00 64.12 88 PRO A N 1
ATOM 713 C CA . PRO A 1 88 ? -2.913 -7.844 9.203 1.00 64.12 88 PRO A CA 1
ATOM 714 C C . PRO A 1 88 ? -4.420 -7.697 9.417 1.00 64.12 88 PRO A C 1
ATOM 716 O O . PRO A 1 88 ? -4.894 -6.565 9.571 1.00 64.12 88 PRO A O 1
ATOM 719 N N . PRO A 1 89 ? -5.177 -8.802 9.444 1.00 57.97 89 PRO A N 1
ATOM 720 C CA . PRO A 1 89 ? -6.578 -8.738 9.815 1.00 57.97 89 PRO A CA 1
ATOM 721 C C . PRO A 1 8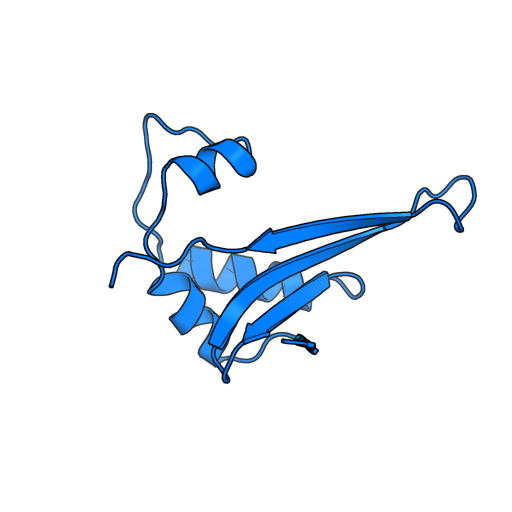9 ? -6.693 -8.100 11.204 1.00 57.97 89 PRO A C 1
ATOM 723 O O . PRO A 1 89 ? -6.139 -8.606 12.181 1.00 57.97 89 PRO A O 1
ATOM 726 N N . SER A 1 90 ? -7.388 -6.965 11.281 1.00 53.56 90 SER A N 1
ATOM 727 C CA . SER A 1 90 ? -7.953 -6.475 12.538 1.00 53.56 90 SER A CA 1
ATOM 728 C C . SER A 1 90 ? -8.838 -7.600 13.078 1.00 53.56 90 SER A C 1
ATOM 730 O O . SER A 1 90 ? -9.582 -8.191 12.295 1.00 53.56 90 SER A O 1
ATOM 732 N N . GLY A 1 91 ? -8.686 -7.962 14.353 1.00 44.75 91 GLY A N 1
ATOM 733 C CA . GLY A 1 91 ? -9.301 -9.157 14.938 1.00 44.75 91 GLY A CA 1
ATOM 734 C C . GLY A 1 91 ? -10.771 -9.354 14.548 1.00 44.75 91 GLY A C 1
ATOM 735 O O . GLY A 1 91 ? -11.553 -8.404 14.551 1.00 44.75 91 GLY A O 1
ATOM 736 N N . ILE A 1 92 ? -11.105 -10.600 14.202 1.00 37.06 92 ILE A N 1
ATOM 737 C CA . ILE A 1 92 ? -12.473 -11.134 14.273 1.00 37.06 92 ILE A CA 1
ATOM 738 C C . ILE A 1 92 ? -12.892 -11.155 15.745 1.00 37.06 92 ILE A C 1
ATOM 740 O O . ILE A 1 92 ? -12.027 -11.524 16.576 1.00 37.06 92 ILE A O 1
#

Radius of gyration: 13.97 Å; chains: 1; bounding box: 36×26×35 Å